Protein AF-A0A965VKG7-F1 (afdb_monomer_lite)

pLDDT: mean 90.04, std 6.79, range [54.53, 97.0]

Radius of gyration: 18.6 Å; chains: 1; bounding box: 42×40×45 Å

Foldseek 3Di:
DCPVVVVVCVVPNFDADPPPRHTDDDDDPVRVVVVVLVVDAFDKDFDKAWDFADVPHAPQNVLVVCVVVVFFWKAKQNRIDGSVVVDHDDPVDGITIIGRPDIDTNHD

Structure (mmCIF, N/CA/C/O backbone):
data_AF-A0A965VKG7-F1
#
_entry.id   AF-A0A965VKG7-F1
#
loop_
_atom_site.group_PDB
_atom_site.id
_atom_site.type_symbol
_atom_site.label_atom_id
_atom_site.label_alt_id
_atom_site.label_comp_id
_atom_site.label_asym_id
_atom_site.label_entity_id
_atom_site.label_seq_id
_atom_site.pdbx_PDB_ins_code
_atom_site.Cartn_x
_atom_site.Cartn_y
_atom_site.Cartn_z
_atom_site.occupancy
_atom_site.B_iso_or_equiv
_atom_site.auth_seq_id
_atom_site.auth_comp_id
_atom_site.auth_asym_id
_atom_site.auth_atom_id
_atom_site.pdbx_PDB_model_num
ATOM 1 N N . MET A 1 1 ? -15.022 12.471 -22.983 1.00 65.75 1 MET A N 1
ATOM 2 C CA . MET A 1 1 ? -15.900 13.608 -22.612 1.00 65.75 1 MET A CA 1
ATOM 3 C C . MET A 1 1 ? -16.126 13.519 -21.097 1.00 65.75 1 MET A C 1
ATOM 5 O O . MET A 1 1 ? -16.248 12.396 -20.639 1.00 65.75 1 MET A O 1
ATOM 9 N N . TYR A 1 2 ? -16.063 14.631 -20.340 1.00 82.12 2 TYR A N 1
ATOM 10 C CA . TYR A 1 2 ? -16.005 14.777 -18.850 1.00 82.12 2 TYR A CA 1
ATOM 11 C C . TYR A 1 2 ? -14.641 14.883 -18.138 1.00 82.12 2 TYR A C 1
ATOM 13 O O . TYR A 1 2 ? -14.615 14.975 -16.910 1.00 82.12 2 TYR A O 1
ATOM 21 N N . ASP A 1 3 ? -13.510 14.973 -18.841 1.00 88.94 3 ASP A N 1
ATOM 22 C CA . ASP A 1 3 ? -12.217 15.055 -18.137 1.00 88.94 3 ASP A CA 1
ATOM 23 C C . ASP A 1 3 ? -12.064 16.364 -17.326 1.00 88.94 3 ASP A C 1
ATOM 25 O O . ASP A 1 3 ? -11.563 16.359 -16.204 1.00 88.94 3 ASP A O 1
ATOM 29 N N . HIS A 1 4 ? -12.632 17.473 -17.817 1.00 92.56 4 HIS A N 1
ATOM 30 C CA . HIS A 1 4 ? -12.677 18.742 -17.079 1.00 92.56 4 HIS A CA 1
ATOM 31 C C . HIS A 1 4 ? -13.539 18.675 -15.811 1.00 92.56 4 HIS A C 1
ATOM 33 O O . HIS A 1 4 ? -13.129 19.170 -14.762 1.00 92.56 4 HIS A O 1
ATOM 39 N N . PHE A 1 5 ? -14.709 18.031 -15.882 1.00 92.88 5 PHE A N 1
ATOM 40 C CA . PHE A 1 5 ? -15.580 17.864 -14.715 1.00 92.88 5 PHE A CA 1
ATOM 41 C C . PHE A 1 5 ? -14.926 16.993 -13.642 1.00 92.88 5 PHE A C 1
ATOM 43 O O . PHE A 1 5 ? -15.036 17.311 -12.461 1.00 92.88 5 PHE A O 1
ATOM 50 N N . ARG A 1 6 ? -14.181 15.951 -14.037 1.00 93.25 6 ARG A N 1
ATOM 51 C CA . ARG A 1 6 ? -13.406 15.122 -13.104 1.00 93.25 6 ARG A CA 1
ATOM 52 C C . ARG A 1 6 ? -12.393 15.955 -12.319 1.00 93.25 6 ARG A C 1
ATOM 54 O O . ARG A 1 6 ? -12.319 15.828 -11.100 1.00 93.25 6 ARG A O 1
ATOM 61 N N . VAL A 1 7 ? -11.640 16.823 -12.999 1.00 93.75 7 VAL A N 1
ATOM 62 C CA . VAL A 1 7 ? -10.656 17.706 -12.348 1.00 93.75 7 VAL A CA 1
ATOM 63 C C . VAL A 1 7 ? -11.338 18.720 -11.426 1.00 93.75 7 VAL A C 1
ATOM 65 O O . VAL A 1 7 ? -10.873 18.926 -10.305 1.00 93.75 7 VAL A O 1
ATOM 68 N N . LEU A 1 8 ? -12.450 19.321 -11.862 1.00 94.50 8 LEU A N 1
ATOM 69 C CA . LEU A 1 8 ? -13.228 20.265 -11.055 1.00 94.50 8 LEU A CA 1
ATOM 70 C C . LEU A 1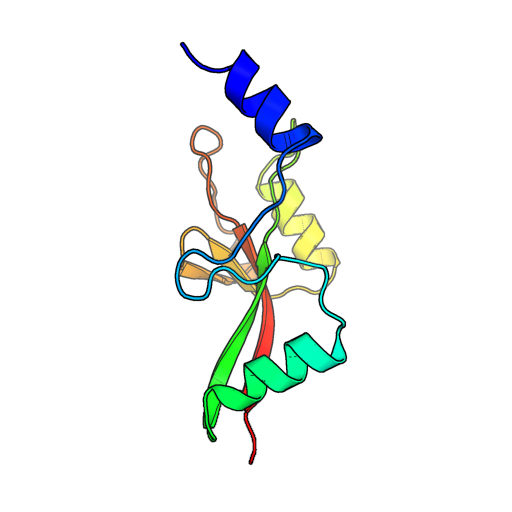 8 ? -13.739 19.609 -9.764 1.00 94.50 8 LEU A C 1
ATOM 72 O O . LEU A 1 8 ? -13.510 20.133 -8.675 1.00 94.50 8 LEU A O 1
ATOM 76 N N . ALA A 1 9 ? -14.378 18.442 -9.881 1.00 92.75 9 ALA A N 1
ATOM 77 C CA . ALA A 1 9 ? -14.924 17.699 -8.750 1.00 92.75 9 ALA A CA 1
ATOM 78 C C . ALA A 1 9 ? -13.827 17.212 -7.792 1.00 92.75 9 ALA A C 1
ATOM 80 O O . ALA A 1 9 ? -14.000 17.307 -6.583 1.00 92.75 9 ALA A O 1
ATOM 81 N N . ALA A 1 10 ? -12.678 16.762 -8.305 1.00 92.12 10 ALA A N 1
ATOM 82 C CA . ALA A 1 10 ? -11.553 16.352 -7.465 1.00 92.12 10 ALA A CA 1
ATOM 83 C C . ALA A 1 10 ? -10.946 17.512 -6.655 1.00 92.12 10 ALA A C 1
ATOM 85 O O . ALA A 1 10 ? -10.415 17.282 -5.573 1.00 92.12 10 ALA A O 1
ATOM 86 N N . ARG A 1 11 ? -10.999 18.750 -7.170 1.00 93.31 11 ARG A N 1
ATOM 87 C CA . ARG A 1 11 ? -10.429 19.924 -6.486 1.00 93.31 11 ARG A CA 1
ATOM 88 C C . ARG A 1 11 ? -11.407 20.654 -5.571 1.00 93.31 11 ARG A C 1
ATOM 90 O O . ARG A 1 11 ? -10.980 21.168 -4.545 1.00 93.31 11 ARG A O 1
ATOM 97 N N . LEU A 1 12 ? -12.677 20.760 -5.961 1.00 94.44 12 LEU A N 1
ATOM 98 C CA . LEU A 1 12 ? -13.677 21.577 -5.257 1.00 94.44 12 LEU A CA 1
ATOM 99 C C . LEU A 1 12 ? -14.800 20.752 -4.617 1.00 94.44 12 LEU A C 1
ATOM 101 O O . LEU A 1 12 ? -15.581 21.284 -3.829 1.00 94.44 12 LEU A O 1
ATOM 105 N N . GLY A 1 13 ? -14.918 19.473 -4.967 1.00 92.62 13 GLY A N 1
ATOM 106 C CA . GLY A 1 13 ? -15.953 18.596 -4.440 1.00 92.62 13 GLY A CA 1
ATOM 107 C C . GLY A 1 13 ? -15.709 18.231 -2.979 1.00 92.62 13 GLY A C 1
ATOM 108 O O . GLY A 1 13 ? -14.577 18.018 -2.548 1.00 92.62 13 GLY A O 1
ATOM 109 N N . ARG A 1 14 ? -16.799 18.113 -2.218 1.00 92.62 14 ARG A N 1
A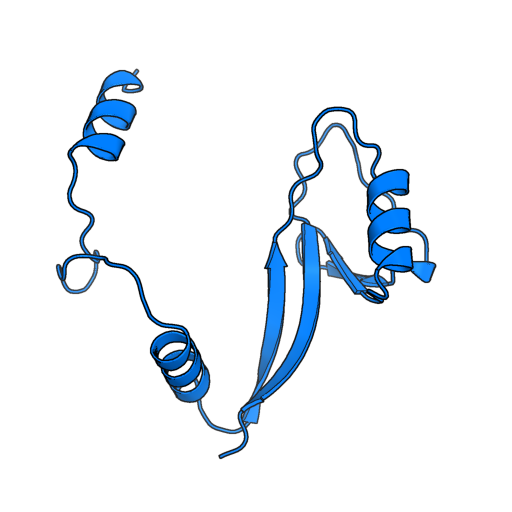TOM 110 C CA . ARG A 1 14 ? -16.792 17.514 -0.880 1.00 92.62 14 ARG A CA 1
ATOM 111 C C . ARG A 1 14 ? -17.283 16.079 -0.986 1.00 92.62 14 ARG A C 1
ATOM 113 O O . ARG A 1 14 ? -18.413 15.841 -1.413 1.00 92.62 14 ARG A O 1
ATOM 120 N N . MET A 1 15 ? -16.431 15.133 -0.610 1.00 93.88 15 MET A N 1
ATOM 121 C CA . MET A 1 15 ? -16.789 13.719 -0.599 1.00 93.88 15 MET A CA 1
ATOM 122 C C . MET A 1 15 ? -17.745 13.422 0.556 1.00 93.88 15 MET A C 1
ATOM 124 O O . MET A 1 15 ? -17.495 13.832 1.686 1.00 93.88 15 MET A O 1
ATOM 128 N N . HIS A 1 16 ? -18.811 12.680 0.268 1.00 94.94 16 HIS A N 1
ATOM 129 C CA . HIS A 1 16 ? -19.761 12.186 1.261 1.00 94.94 16 HIS A CA 1
ATOM 130 C C . HIS A 1 16 ? -19.930 10.676 1.093 1.00 94.94 16 HIS A C 1
ATOM 132 O O . HIS A 1 16 ? -19.774 10.151 -0.012 1.00 94.94 16 HIS A O 1
ATOM 138 N N . CYS A 1 17 ? -20.227 9.981 2.188 1.00 94.31 17 CYS A N 1
ATOM 139 C CA . CYS A 1 17 ? -20.553 8.560 2.165 1.00 94.31 17 CYS A CA 1
ATOM 140 C C . CYS A 1 17 ? -21.869 8.328 1.395 1.00 94.31 17 CYS A C 1
ATOM 142 O O . CYS A 1 17 ? -22.845 9.022 1.687 1.00 94.31 17 CYS A O 1
ATOM 144 N N . PRO A 1 18 ? -21.935 7.369 0.454 1.00 95.62 18 PRO A N 1
ATOM 145 C CA . PRO A 1 18 ? -23.161 7.098 -0.298 1.00 95.62 18 PRO A CA 1
ATOM 146 C C . PRO A 1 18 ? -24.295 6.542 0.576 1.00 95.62 18 PRO A C 1
ATOM 148 O O . PRO A 1 18 ? -25.457 6.790 0.272 1.00 95.62 18 PRO A O 1
ATOM 151 N N . ASP A 1 19 ? -23.969 5.846 1.668 1.00 95.75 19 ASP A N 1
ATOM 152 C CA . ASP A 1 19 ? -24.968 5.179 2.510 1.00 95.75 19 ASP A CA 1
ATOM 153 C C . ASP A 1 19 ? -25.547 6.107 3.586 1.00 95.75 19 ASP A C 1
ATOM 155 O O . ASP A 1 19 ? -26.738 6.061 3.879 1.00 95.75 19 ASP A O 1
ATOM 159 N N . CYS A 1 20 ? -24.713 6.970 4.179 1.00 95.19 20 CYS A N 1
ATOM 160 C CA . CYS A 1 20 ? -25.109 7.808 5.319 1.00 95.19 20 CYS A CA 1
ATOM 161 C C . CYS A 1 20 ? -24.983 9.319 5.087 1.00 95.19 20 CYS A C 1
ATOM 163 O O . CYS A 1 20 ? -25.320 10.098 5.972 1.00 95.19 20 CYS A O 1
ATOM 165 N N . SER A 1 21 ? -24.513 9.761 3.916 1.00 93.81 21 SER A N 1
ATOM 166 C CA . SER A 1 21 ? -24.333 11.181 3.561 1.00 93.81 21 SER A CA 1
ATOM 167 C C . SER A 1 21 ? -23.396 11.985 4.477 1.00 93.81 21 SER A C 1
ATOM 169 O O . SER A 1 21 ? -23.331 13.207 4.367 1.00 93.81 21 SER A O 1
ATOM 171 N N . THR A 1 22 ? -22.622 11.333 5.348 1.00 93.69 22 THR A N 1
ATOM 172 C CA . THR A 1 22 ? -21.627 11.999 6.204 1.00 93.69 22 THR A CA 1
ATOM 173 C C . THR A 1 22 ? -20.391 12.414 5.391 1.00 93.69 22 THR A C 1
ATOM 175 O O . THR A 1 22 ? -19.938 11.626 4.551 1.00 93.69 22 THR A O 1
ATOM 178 N N . PRO A 1 23 ? -19.807 13.610 5.6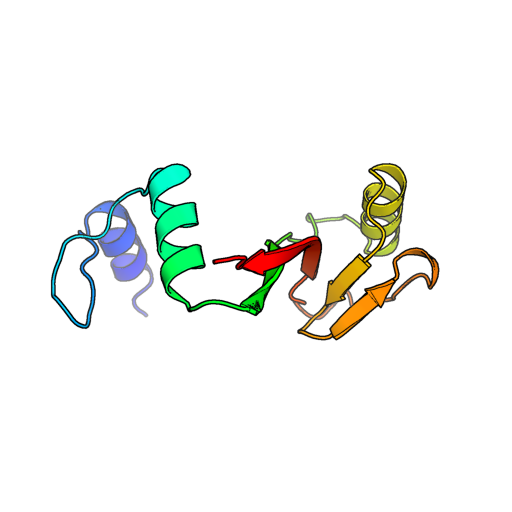22 1.00 93.88 23 PRO A N 1
ATOM 179 C CA . PRO A 1 23 ? -18.564 14.026 4.973 1.00 93.88 23 PRO A CA 1
ATOM 180 C C . PRO A 1 23 ? -17.406 13.055 5.241 1.00 93.88 23 PRO A C 1
ATOM 182 O O . PRO A 1 23 ? -17.161 12.668 6.384 1.00 93.88 23 PRO A O 1
ATOM 185 N N . VAL A 1 24 ? -16.672 12.681 4.191 1.00 92.94 24 VAL A N 1
ATOM 186 C CA . VAL A 1 24 ? -15.481 11.826 4.303 1.00 92.94 24 VAL A CA 1
ATOM 187 C C . VAL A 1 24 ? -14.283 12.676 4.716 1.00 92.94 24 VAL A C 1
ATOM 189 O O . VAL A 1 24 ? -14.043 13.743 4.151 1.00 92.94 24 VAL A O 1
ATOM 192 N N . GLY A 1 25 ? -13.510 12.179 5.679 1.00 90.38 25 GLY A N 1
ATOM 193 C CA . GLY A 1 25 ? -12.309 12.832 6.187 1.00 90.38 25 GLY A CA 1
ATOM 194 C C . GLY A 1 25 ? -11.179 11.847 6.471 1.00 90.38 25 GLY A C 1
ATOM 195 O O . GLY A 1 25 ? -11.282 10.646 6.213 1.00 90.38 25 GLY A O 1
ATOM 196 N N . THR A 1 26 ? -10.085 12.380 7.004 1.00 91.12 26 THR A N 1
ATOM 197 C CA . THR A 1 26 ? -8.938 11.601 7.476 1.00 91.12 26 THR A CA 1
ATOM 198 C C . THR A 1 26 ? -9.282 10.855 8.758 1.00 91.12 26 THR A C 1
ATOM 200 O O . THR A 1 26 ? -9.965 11.404 9.621 1.00 91.12 26 THR A O 1
ATOM 203 N N . GLN A 1 27 ? -8.763 9.640 8.900 1.00 90.12 27 GLN A N 1
ATOM 204 C CA . GLN A 1 27 ? -8.884 8.834 10.113 1.00 90.12 27 GLN A CA 1
ATOM 205 C C . GLN A 1 27 ? -7.523 8.739 10.801 1.00 90.12 27 GLN A C 1
ATOM 207 O O . GLN A 1 27 ? -6.491 8.713 10.123 1.00 90.12 27 GLN A O 1
ATOM 212 N N . SER A 1 28 ? -7.516 8.705 12.133 1.00 95.25 28 SER A N 1
ATOM 213 C CA . SER A 1 28 ? -6.299 8.415 12.892 1.00 95.25 28 SER A CA 1
ATOM 214 C C . SER A 1 28 ? -5.928 6.932 12.787 1.00 95.25 28 SER A C 1
ATOM 216 O O . SER A 1 28 ? -6.719 6.089 12.347 1.00 95.25 28 SER A O 1
ATOM 218 N N . ILE A 1 29 ? -4.703 6.610 13.206 1.00 92.88 29 ILE A N 1
ATOM 219 C CA . ILE A 1 29 ? -4.239 5.223 13.300 1.00 92.88 29 ILE A CA 1
ATOM 220 C C . ILE A 1 29 ? -5.150 4.450 14.261 1.00 92.88 29 ILE A C 1
ATOM 222 O O . ILE A 1 29 ? -5.678 3.411 13.877 1.00 92.88 29 ILE A O 1
ATOM 226 N N . ASP A 1 30 ? -5.423 5.010 15.442 1.00 92.69 30 ASP A N 1
ATOM 227 C CA . ASP A 1 30 ? -6.264 4.376 16.464 1.00 92.69 30 ASP A CA 1
ATOM 228 C C . ASP A 1 30 ? -7.685 4.097 15.957 1.00 92.69 30 ASP A C 1
ATOM 230 O O . ASP A 1 30 ? -8.175 2.983 16.100 1.00 92.69 30 ASP A O 1
ATOM 234 N N . GLN A 1 31 ? -8.309 5.054 15.257 1.00 92.19 31 GLN A N 1
ATOM 235 C CA . GLN A 1 31 ? -9.638 4.865 14.653 1.00 92.19 31 GLN A CA 1
ATOM 236 C C . GLN A 1 31 ? -9.651 3.744 13.607 1.00 92.19 31 GLN A C 1
ATOM 238 O O . GLN A 1 31 ? -10.644 3.033 13.454 1.00 92.19 31 GLN A O 1
ATOM 243 N N . THR A 1 32 ? -8.555 3.590 12.861 1.00 90.31 32 THR A N 1
ATOM 244 C CA . THR A 1 32 ? -8.430 2.516 11.870 1.00 90.31 32 THR A CA 1
ATOM 245 C C . THR A 1 32 ? -8.295 1.162 12.562 1.00 90.31 32 THR A C 1
ATOM 247 O O . THR A 1 32 ? -8.930 0.202 12.137 1.00 90.31 32 THR A O 1
ATOM 250 N N . VAL A 1 33 ? -7.500 1.086 13.635 1.00 88.75 33 VAL A N 1
ATOM 251 C CA . VAL A 1 33 ? -7.329 -0.136 14.435 1.00 88.75 33 VAL A CA 1
ATOM 252 C C . VAL A 1 33 ? -8.645 -0.543 15.094 1.00 88.75 33 VAL A C 1
ATOM 254 O O . VAL A 1 33 ? -9.037 -1.700 14.978 1.00 88.75 33 VAL A O 1
ATOM 257 N N . GLU A 1 34 ? -9.364 0.398 15.704 1.00 88.06 34 GLU A N 1
ATOM 258 C CA . GLU A 1 34 ? -10.666 0.153 16.335 1.00 88.06 34 GLU A CA 1
ATOM 259 C C . GLU A 1 34 ? -11.668 -0.453 15.340 1.00 88.06 34 GLU A C 1
ATOM 261 O O . GLU A 1 34 ? -12.223 -1.521 15.589 1.00 88.06 34 GLU A O 1
ATOM 266 N N . ARG A 1 35 ? -11.786 0.125 14.136 1.00 86.38 35 ARG A N 1
ATOM 267 C CA . ARG A 1 35 ? -12.630 -0.429 13.059 1.00 86.38 35 ARG A CA 1
ATOM 268 C C . ARG A 1 35 ? -12.220 -1.826 12.596 1.00 86.38 35 ARG A C 1
ATOM 270 O O . ARG A 1 35 ? -13.066 -2.607 12.160 1.00 86.38 35 ARG A O 1
ATOM 277 N N . LEU A 1 36 ? -10.928 -2.152 12.623 1.00 85.25 36 LEU A N 1
ATOM 278 C CA . LEU A 1 36 ? -10.474 -3.503 12.279 1.00 85.25 36 LEU A CA 1
ATOM 279 C C . LEU A 1 36 ? -10.925 -4.517 13.337 1.00 85.25 36 LEU A C 1
ATOM 281 O O . LEU A 1 36 ? -11.319 -5.623 12.972 1.00 85.25 36 LEU A O 1
ATOM 285 N N . LEU A 1 37 ? -10.926 -4.134 14.616 1.00 82.81 37 LEU A N 1
ATOM 286 C CA . LEU A 1 37 ? -11.381 -4.981 15.723 1.00 82.81 37 LEU A CA 1
ATOM 287 C C . LEU A 1 37 ? -12.907 -5.188 15.723 1.00 82.81 37 LEU A C 1
ATOM 289 O O . LEU A 1 37 ? -13.381 -6.243 16.139 1.00 82.81 37 LEU A O 1
ATOM 293 N N . GLU A 1 38 ? -13.684 -4.254 15.165 1.00 85.81 38 GLU A N 1
ATOM 294 C CA . GLU A 1 38 ? -15.144 -4.394 14.994 1.00 85.81 38 GLU A CA 1
ATOM 295 C C . GLU A 1 38 ? -15.563 -5.557 14.071 1.00 85.81 38 GLU A C 1
ATOM 297 O O . GLU A 1 38 ? -16.725 -5.961 14.080 1.00 85.81 38 GLU A O 1
ATOM 302 N N . HIS A 1 39 ? -14.643 -6.136 13.287 1.00 80.00 39 HIS A N 1
ATOM 303 C CA . HIS A 1 39 ? -14.945 -7.265 12.393 1.00 80.00 39 HIS A CA 1
ATOM 304 C C . HIS A 1 39 ? -15.221 -8.588 13.135 1.00 80.00 39 HIS A C 1
ATOM 306 O O . HIS A 1 39 ? -15.593 -9.579 12.502 1.00 80.00 39 HIS A O 1
ATOM 312 N N . GLY A 1 40 ? -15.086 -8.593 14.463 1.00 75.12 40 GLY A N 1
ATOM 313 C CA . GLY A 1 40 ? -15.442 -9.698 15.343 1.00 75.12 40 GLY A CA 1
ATOM 314 C C . GLY A 1 40 ? -14.231 -10.492 15.844 1.00 75.12 40 GLY A C 1
ATOM 315 O O . GLY A 1 40 ? -13.163 -10.475 15.223 1.00 75.12 40 GLY A O 1
ATOM 316 N N . PRO A 1 41 ? -14.393 -11.202 16.975 1.00 75.88 41 PRO A N 1
ATOM 317 C CA . PRO A 1 41 ? -13.331 -12.023 17.541 1.00 75.88 41 PRO A CA 1
ATOM 318 C C . PRO A 1 41 ? -12.940 -13.150 16.575 1.00 75.88 41 PRO A C 1
ATOM 320 O O . PRO A 1 41 ? -13.774 -13.686 15.846 1.00 75.88 41 PRO A O 1
ATOM 323 N N . GLU A 1 42 ? -11.654 -13.496 16.563 1.00 81.88 42 GLU A N 1
ATOM 324 C CA . GLU A 1 42 ? -11.023 -14.506 15.698 1.00 81.88 42 GLU A CA 1
ATOM 325 C C . GLU A 1 42 ? -10.975 -14.189 14.192 1.00 81.88 42 GLU A C 1
ATOM 327 O O . GLU A 1 42 ? -10.569 -15.035 13.383 1.00 81.88 42 GLU A O 1
ATOM 332 N N . ALA A 1 43 ? -11.314 -12.963 13.782 1.00 84.69 43 ALA A N 1
ATOM 333 C CA . ALA A 1 43 ? -11.132 -12.540 12.400 1.00 84.69 43 ALA A CA 1
ATOM 334 C C . ALA A 1 43 ? -9.646 -12.629 12.001 1.00 84.69 43 ALA A C 1
ATOM 336 O O . ALA A 1 43 ? -8.777 -11.973 12.580 1.00 84.69 43 ALA A O 1
ATOM 337 N N . ARG A 1 44 ? -9.346 -13.447 10.985 1.00 87.56 44 ARG A N 1
ATOM 338 C CA . ARG A 1 44 ? -7.999 -13.574 10.408 1.00 87.56 44 ARG A CA 1
ATOM 339 C C . ARG A 1 44 ? -7.814 -12.528 9.322 1.00 87.56 44 ARG A C 1
ATOM 341 O O . ARG A 1 44 ? -8.394 -12.641 8.242 1.00 87.56 44 ARG A O 1
ATOM 348 N N . LEU A 1 45 ? -6.973 -11.541 9.590 1.00 88.81 45 LEU A N 1
ATOM 349 C CA . LEU A 1 45 ? -6.736 -10.413 8.701 1.00 88.81 45 LEU A CA 1
ATOM 350 C C . LEU A 1 45 ? -5.320 -10.475 8.118 1.00 88.81 45 LEU A C 1
ATOM 352 O O . LEU A 1 45 ? -4.350 -10.859 8.774 1.00 88.81 45 LEU A O 1
ATOM 356 N N . LEU A 1 46 ? -5.202 -10.073 6.855 1.00 91.00 46 LEU A N 1
ATOM 357 C CA . LEU A 1 46 ? -3.917 -9.850 6.199 1.00 91.00 46 LEU A CA 1
ATOM 358 C C . LEU A 1 46 ? -3.669 -8.346 6.131 1.00 91.00 46 LEU A C 1
ATOM 360 O O . LEU A 1 46 ? -4.428 -7.635 5.471 1.00 91.00 46 LEU A O 1
ATOM 364 N N . LEU A 1 47 ? -2.592 -7.876 6.760 1.00 92.12 47 LEU A N 1
ATOM 365 C CA . LEU A 1 47 ? -2.135 -6.502 6.594 1.00 92.12 47 LEU A CA 1
ATOM 366 C C . LEU A 1 47 ? -1.309 -6.410 5.314 1.00 92.12 47 LEU A C 1
ATOM 368 O O . LEU A 1 47 ? -0.258 -7.044 5.172 1.00 92.12 47 LEU A O 1
ATOM 372 N N . LEU A 1 48 ? -1.827 -5.642 4.360 1.00 95.75 48 LEU A N 1
ATOM 373 C CA . LEU A 1 48 ? -1.309 -5.553 3.003 1.00 95.75 48 LEU A CA 1
ATOM 374 C C . LEU A 1 48 ? -0.902 -4.120 2.681 1.00 95.75 48 LEU A C 1
ATOM 376 O O . LEU A 1 48 ? -1.681 -3.194 2.890 1.00 95.75 48 LEU A O 1
ATOM 380 N N . ALA A 1 49 ? 0.286 -3.950 2.108 1.00 95.81 49 ALA A N 1
ATOM 381 C CA . ALA A 1 49 ? 0.744 -2.665 1.592 1.00 95.81 49 ALA A CA 1
ATOM 382 C C . ALA A 1 49 ? 0.722 -2.689 0.053 1.00 95.81 49 ALA A C 1
ATOM 384 O O . ALA A 1 49 ? 1.586 -3.340 -0.547 1.00 95.81 49 ALA A O 1
ATOM 385 N N . PRO A 1 50 ? -0.256 -2.040 -0.613 1.00 95.81 50 PRO A N 1
ATOM 386 C CA . PRO A 1 50 ? -0.280 -1.958 -2.067 1.00 95.81 50 PRO A CA 1
ATOM 387 C C . PRO A 1 50 ? 0.893 -1.110 -2.564 1.00 95.81 50 PRO A C 1
ATOM 389 O O . PRO A 1 50 ? 1.148 -0.018 -2.058 1.00 95.81 50 PRO A O 1
ATOM 392 N N . ILE A 1 51 ? 1.594 -1.611 -3.575 1.00 94.06 51 ILE A N 1
ATOM 393 C CA . ILE A 1 51 ? 2.713 -0.928 -4.218 1.00 94.06 51 ILE A CA 1
ATOM 394 C C . ILE A 1 51 ? 2.533 -0.940 -5.734 1.00 94.06 51 ILE A C 1
ATOM 396 O O . ILE A 1 51 ? 1.924 -1.845 -6.307 1.00 94.06 51 ILE A O 1
ATOM 400 N N . GLU A 1 52 ? 3.095 0.064 -6.398 1.00 90.56 52 GLU A N 1
ATOM 401 C CA . GLU A 1 52 ? 3.135 0.128 -7.856 1.00 90.56 52 GLU A CA 1
ATOM 402 C C . GLU A 1 52 ? 4.567 -0.048 -8.358 1.00 90.56 52 GLU A C 1
ATOM 404 O O . GLU A 1 52 ? 5.535 0.401 -7.737 1.00 90.56 52 GLU A O 1
ATOM 409 N N . LEU A 1 53 ? 4.699 -0.698 -9.514 1.00 89.69 53 LEU A N 1
ATOM 410 C CA . LEU A 1 53 ? 5.971 -0.774 -10.215 1.00 89.69 53 LEU A CA 1
ATOM 411 C C . LEU A 1 53 ? 6.326 0.620 -10.742 1.00 89.69 53 LEU A C 1
ATOM 413 O O . LEU A 1 53 ? 5.548 1.227 -11.482 1.00 89.69 53 LEU A O 1
ATOM 417 N N . ARG A 1 54 ? 7.507 1.129 -10.379 1.00 88.38 54 ARG A N 1
ATOM 418 C CA . ARG A 1 54 ? 7.965 2.433 -10.869 1.00 88.38 54 ARG A CA 1
ATOM 419 C C . ARG A 1 54 ? 8.249 2.367 -12.369 1.00 88.38 54 ARG A C 1
ATOM 421 O O . ARG A 1 54 ? 8.685 1.340 -12.890 1.00 88.38 54 ARG A O 1
ATOM 428 N N . VAL A 1 55 ? 8.056 3.485 -13.067 1.00 86.19 55 VAL A N 1
ATOM 429 C CA . VAL A 1 55 ? 8.385 3.591 -14.497 1.00 86.19 55 VAL A CA 1
ATOM 430 C C . VAL A 1 55 ? 9.864 3.250 -14.707 1.00 86.19 55 VAL A C 1
ATOM 432 O O . VAL A 1 55 ? 10.733 3.795 -14.033 1.00 86.19 55 VAL A O 1
ATOM 435 N N . GLY A 1 56 ? 10.146 2.315 -15.618 1.00 85.56 56 GLY A N 1
ATOM 436 C CA . GLY A 1 56 ? 11.506 1.847 -15.914 1.00 85.56 56 GLY A CA 1
ATOM 437 C C . GLY A 1 56 ? 12.058 0.779 -14.959 1.00 85.56 56 GLY A C 1
ATOM 438 O O . GLY A 1 56 ? 13.049 0.137 -15.298 1.00 85.56 56 GLY A O 1
ATOM 439 N N . GLN A 1 57 ? 11.411 0.518 -13.820 1.00 89.50 57 GLN A N 1
ATOM 440 C CA . GLN A 1 57 ? 11.801 -0.562 -12.913 1.00 89.50 57 GLN A CA 1
ATOM 441 C C . GLN A 1 57 ? 11.395 -1.919 -13.501 1.00 89.50 57 GLN A C 1
ATOM 443 O O . GLN A 1 57 ? 10.289 -2.076 -14.025 1.00 89.50 57 GLN A O 1
ATOM 448 N N . THR A 1 58 ? 12.280 -2.915 -13.424 1.00 91.44 58 THR A N 1
ATOM 449 C CA . THR A 1 58 ? 11.922 -4.289 -13.796 1.00 91.44 58 THR A CA 1
ATOM 450 C C . THR A 1 58 ? 11.292 -5.019 -12.603 1.00 91.44 58 THR A C 1
ATOM 452 O O . THR A 1 58 ? 11.632 -4.709 -11.455 1.00 91.44 58 THR A O 1
ATOM 455 N N . PRO A 1 59 ? 10.378 -5.980 -12.829 1.00 91.69 59 PRO A N 1
ATOM 456 C CA . PRO A 1 59 ? 9.805 -6.783 -11.748 1.00 91.69 59 PRO A CA 1
ATOM 457 C C . PRO A 1 59 ? 10.872 -7.477 -10.895 1.00 91.69 59 PRO A C 1
ATOM 459 O O . PRO A 1 59 ? 10.761 -7.512 -9.675 1.00 91.69 59 PRO A O 1
ATOM 462 N N . GLU A 1 60 ? 11.952 -7.949 -11.515 1.00 92.25 60 GLU A N 1
ATOM 463 C CA . GLU A 1 60 ? 13.055 -8.627 -10.831 1.00 92.25 60 GLU A CA 1
ATOM 464 C C . GLU A 1 60 ? 13.780 -7.674 -9.878 1.00 92.25 60 GLU A C 1
ATOM 466 O O . GLU A 1 60 ? 14.061 -8.037 -8.738 1.00 92.25 60 GLU A O 1
ATOM 471 N N . ALA A 1 61 ? 14.030 -6.433 -10.312 1.00 92.75 61 ALA A N 1
ATOM 472 C CA . ALA A 1 61 ? 14.631 -5.407 -9.466 1.00 92.75 61 ALA A CA 1
ATOM 473 C C . ALA A 1 61 ? 13.713 -5.026 -8.294 1.00 92.75 61 ALA A C 1
ATOM 475 O O . ALA A 1 61 ? 14.195 -4.781 -7.189 1.00 92.75 61 ALA A O 1
ATOM 476 N N . LEU A 1 62 ? 12.392 -4.993 -8.511 1.00 93.31 62 LEU A N 1
A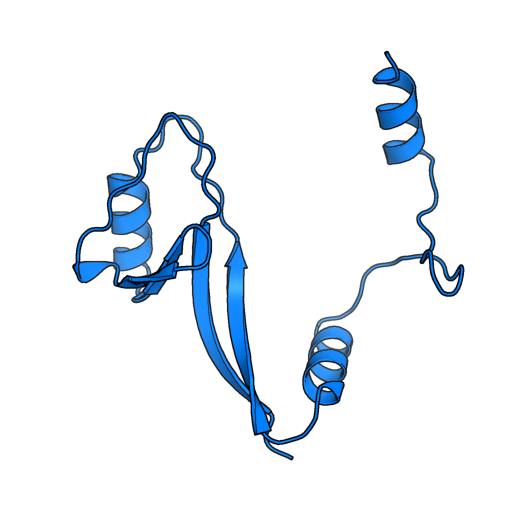TOM 477 C CA . LEU A 1 62 ? 11.418 -4.788 -7.438 1.00 93.31 62 LEU A CA 1
ATOM 478 C C . LEU A 1 62 ? 11.466 -5.932 -6.420 1.00 93.31 62 LEU A C 1
ATOM 480 O O . LEU A 1 62 ? 11.616 -5.674 -5.229 1.00 93.31 62 LEU A O 1
ATOM 484 N N . PHE A 1 63 ? 11.366 -7.183 -6.867 1.00 94.12 63 PHE A N 1
ATOM 485 C CA . PHE A 1 63 ? 11.352 -8.337 -5.968 1.00 94.12 63 PHE A CA 1
ATOM 486 C C . PHE A 1 63 ? 12.674 -8.507 -5.215 1.00 94.12 63 PHE A C 1
ATOM 488 O O . PHE A 1 63 ? 12.646 -8.793 -4.020 1.00 94.12 63 PHE A O 1
ATOM 495 N N . ALA A 1 64 ? 13.812 -8.239 -5.861 1.00 93.38 64 ALA A N 1
ATOM 496 C CA . ALA A 1 64 ? 15.115 -8.211 -5.200 1.00 93.38 64 ALA A CA 1
ATOM 497 C C . ALA A 1 64 ? 15.179 -7.138 -4.101 1.00 93.38 64 ALA A C 1
ATOM 499 O O . ALA A 1 64 ? 15.650 -7.417 -3.001 1.00 93.38 64 ALA A O 1
ATOM 500 N N . ALA A 1 65 ? 14.658 -5.933 -4.359 1.00 93.88 65 ALA A N 1
ATOM 501 C CA . ALA A 1 65 ? 14.604 -4.873 -3.353 1.00 93.88 65 ALA A CA 1
ATOM 502 C C . ALA A 1 65 ? 13.691 -5.241 -2.170 1.00 93.88 65 ALA A C 1
ATOM 504 O O . ALA A 1 65 ? 14.056 -5.007 -1.020 1.00 93.88 65 ALA A O 1
ATOM 505 N N . LEU A 1 66 ? 12.533 -5.857 -2.434 1.00 94.69 66 LEU A N 1
ATOM 506 C CA . LEU A 1 66 ? 11.623 -6.323 -1.381 1.00 94.69 66 LEU A CA 1
ATOM 507 C C . LEU A 1 66 ? 12.246 -7.435 -0.532 1.00 94.69 66 LEU A C 1
ATOM 509 O O . LEU A 1 66 ? 12.107 -7.423 0.689 1.00 94.69 66 LEU A O 1
ATOM 513 N N . GLN A 1 67 ? 12.956 -8.368 -1.165 1.00 94.75 67 GLN A N 1
ATOM 514 C CA . GLN A 1 67 ? 13.670 -9.433 -0.468 1.00 94.75 67 GLN A CA 1
ATOM 515 C C . GLN A 1 67 ? 14.822 -8.873 0.379 1.00 94.75 67 GLN A C 1
ATOM 517 O O . GLN A 1 67 ? 14.981 -9.276 1.528 1.00 94.75 67 GLN A O 1
ATOM 522 N N . ALA A 1 68 ? 15.578 -7.900 -0.143 1.00 95.06 68 ALA A N 1
ATOM 523 C CA . ALA A 1 68 ? 16.630 -7.206 0.601 1.00 95.06 68 ALA A CA 1
ATOM 524 C C . ALA A 1 68 ? 16.083 -6.408 1.799 1.00 95.06 68 ALA A C 1
ATOM 526 O O . ALA A 1 68 ? 16.748 -6.311 2.825 1.00 95.06 68 ALA A O 1
ATOM 527 N N . ALA A 1 69 ? 14.857 -5.888 1.695 1.00 94.81 69 ALA A N 1
ATOM 528 C CA . ALA A 1 69 ? 14.139 -5.254 2.801 1.00 94.81 69 ALA A CA 1
ATOM 529 C C . ALA A 1 69 ? 13.570 -6.259 3.828 1.00 94.81 69 ALA A C 1
ATOM 531 O O . ALA A 1 69 ? 12.966 -5.847 4.815 1.00 94.81 69 ALA A O 1
ATOM 532 N N . GLY A 1 70 ? 13.752 -7.569 3.617 1.00 94.50 70 GLY A N 1
ATOM 533 C CA . GLY A 1 70 ? 13.324 -8.620 4.544 1.00 94.50 70 GLY A CA 1
ATOM 534 C C . GLY A 1 70 ? 11.886 -9.103 4.348 1.00 94.50 70 GLY A C 1
ATOM 535 O O . GLY A 1 70 ? 11.387 -9.889 5.154 1.00 94.50 70 GLY A O 1
ATOM 536 N N . HIS A 1 71 ? 11.203 -8.683 3.281 1.00 94.88 71 HIS A N 1
ATOM 537 C CA . HIS A 1 71 ? 9.876 -9.207 2.977 1.00 94.88 71 HIS A CA 1
ATOM 538 C C . HIS A 1 71 ? 9.968 -10.630 2.419 1.00 94.88 71 HIS A C 1
ATOM 540 O O . HIS A 1 71 ? 10.842 -10.958 1.617 1.00 94.88 71 HIS A O 1
ATOM 546 N N . VAL A 1 72 ? 9.021 -11.480 2.821 1.00 94.56 72 VAL A N 1
ATOM 547 C CA . VAL A 1 72 ? 8.997 -12.901 2.427 1.00 94.56 72 VAL A CA 1
ATOM 548 C C . VAL A 1 72 ? 7.921 -13.185 1.384 1.00 94.56 72 VAL A C 1
ATOM 550 O O . VAL A 1 72 ? 8.105 -14.029 0.507 1.00 94.56 72 VAL A O 1
ATOM 553 N N . ARG A 1 73 ? 6.773 -12.507 1.483 1.00 95.00 73 ARG A N 1
ATOM 554 C CA . ARG A 1 73 ? 5.583 -12.791 0.678 1.00 95.00 73 ARG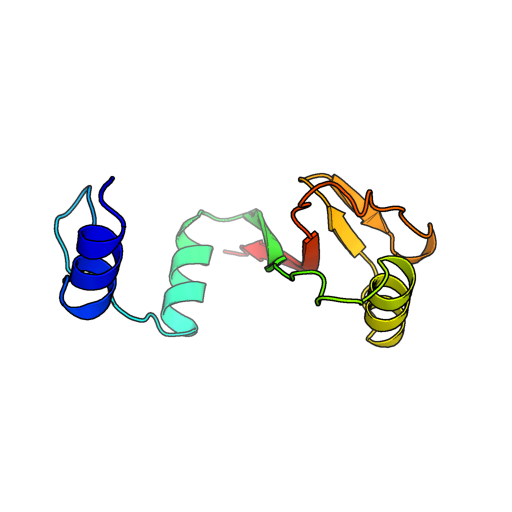 A CA 1
ATOM 555 C C . ARG A 1 73 ? 5.045 -11.532 0.021 1.00 95.00 73 ARG A C 1
ATOM 557 O O . ARG A 1 73 ? 5.018 -10.457 0.616 1.00 95.00 73 ARG A O 1
ATOM 564 N N . VAL A 1 74 ? 4.542 -11.714 -1.187 1.00 95.56 74 VAL A N 1
ATOM 565 C CA . VAL A 1 74 ? 3.836 -10.701 -1.964 1.00 95.56 74 VAL A CA 1
ATOM 566 C C . VAL A 1 74 ? 2.551 -11.318 -2.497 1.00 95.56 74 VAL A C 1
ATOM 568 O O . VAL A 1 74 ? 2.509 -12.499 -2.836 1.00 95.56 74 VAL A O 1
ATOM 571 N N . ARG A 1 75 ? 1.477 -10.538 -2.546 1.00 95.38 75 ARG A N 1
ATOM 572 C CA . ARG A 1 75 ? 0.220 -10.911 -3.180 1.00 95.38 75 ARG A CA 1
ATOM 573 C C . ARG A 1 75 ? 0.127 -10.203 -4.526 1.00 95.38 75 ARG A C 1
ATOM 575 O O . ARG A 1 75 ? 0.180 -8.979 -4.589 1.00 95.38 75 ARG A O 1
ATOM 582 N N . ILE A 1 76 ? 0.031 -10.983 -5.597 1.00 94.31 76 ILE A N 1
ATOM 583 C CA . ILE A 1 76 ? -0.060 -10.497 -6.975 1.00 94.31 76 ILE A CA 1
ATOM 584 C C . ILE A 1 76 ? -1.420 -10.916 -7.518 1.00 94.31 76 ILE A C 1
ATOM 586 O O . ILE A 1 76 ? -1.739 -12.104 -7.535 1.00 94.31 76 ILE A O 1
ATOM 590 N N . ASP A 1 77 ? -2.243 -9.944 -7.911 1.00 93.31 77 ASP A N 1
ATOM 591 C CA . ASP A 1 77 ? -3.600 -10.169 -8.430 1.00 93.31 77 ASP A CA 1
ATOM 592 C C . ASP A 1 77 ? -4.441 -11.109 -7.534 1.00 93.31 77 ASP A C 1
ATOM 594 O O . ASP A 1 77 ? -5.200 -11.956 -8.002 1.00 93.31 77 ASP A O 1
ATOM 598 N N . GLY A 1 78 ? -4.282 -10.976 -6.212 1.00 93.06 78 GLY A N 1
ATOM 599 C CA . GLY A 1 78 ? -4.990 -11.780 -5.211 1.00 93.06 78 GLY A CA 1
ATOM 600 C C . GLY A 1 78 ? -4.334 -13.116 -4.842 1.00 93.06 78 GLY A C 1
ATOM 601 O O . GLY A 1 78 ? -4.777 -13.741 -3.881 1.00 93.06 78 GLY A O 1
ATOM 602 N N . LYS A 1 79 ? -3.259 -13.539 -5.519 1.00 93.81 79 LYS A N 1
ATOM 603 C CA . LYS A 1 79 ? -2.517 -14.769 -5.193 1.00 93.81 79 LYS A CA 1
ATOM 604 C C . LYS A 1 79 ? -1.263 -14.463 -4.387 1.00 93.81 79 LYS A C 1
ATOM 606 O O . LYS A 1 79 ? -0.412 -13.698 -4.832 1.00 93.81 79 LYS A O 1
ATOM 611 N N . THR A 1 80 ? -1.141 -15.065 -3.207 1.00 94.75 80 THR A N 1
ATOM 612 C CA . THR A 1 80 ? 0.048 -14.924 -2.358 1.00 94.75 80 THR A CA 1
ATOM 613 C C . THR A 1 80 ? 1.144 -15.863 -2.841 1.00 94.75 80 THR A C 1
ATOM 615 O O . THR A 1 80 ? 0.942 -17.073 -2.889 1.00 94.75 80 THR A O 1
ATOM 618 N N . VAL A 1 81 ? 2.304 -15.302 -3.160 1.00 94.81 81 VAL A N 1
ATOM 619 C CA . VAL A 1 81 ? 3.505 -16.016 -3.604 1.00 94.81 81 VAL A CA 1
ATOM 620 C C . VAL A 1 81 ? 4.688 -15.625 -2.725 1.00 94.81 81 VAL A C 1
ATOM 622 O O . VAL A 1 81 ? 4.688 -14.564 -2.086 1.00 94.81 81 VAL A O 1
ATOM 625 N N . ARG A 1 82 ? 5.694 -16.493 -2.650 1.00 94.88 82 ARG A N 1
ATOM 626 C CA . ARG A 1 82 ? 6.923 -16.185 -1.923 1.00 94.88 82 ARG A CA 1
ATOM 627 C C . ARG A 1 82 ? 7.930 -15.498 -2.842 1.00 94.88 82 ARG A C 1
ATOM 629 O O . ARG A 1 82 ? 7.972 -15.758 -4.039 1.00 94.88 82 ARG A O 1
ATOM 636 N N . LEU A 1 83 ? 8.739 -14.604 -2.280 1.00 93.69 83 LEU A N 1
ATOM 637 C CA . LEU A 1 83 ? 9.754 -13.863 -3.037 1.00 93.69 83 LEU A CA 1
ATOM 638 C C . LEU A 1 83 ? 10.984 -14.723 -3.387 1.00 93.69 83 LEU A C 1
ATOM 640 O O . LEU A 1 83 ? 11.658 -14.444 -4.375 1.00 93.69 83 LEU A O 1
ATOM 644 N N . ASP A 1 84 ? 11.259 -15.784 -2.621 1.00 91.38 84 ASP A N 1
ATOM 645 C CA . ASP A 1 84 ? 12.346 -16.746 -2.875 1.00 91.38 84 ASP A CA 1
ATOM 646 C C . ASP A 1 84 ? 12.106 -17.622 -4.116 1.00 91.38 84 ASP A C 1
ATOM 648 O O . ASP A 1 84 ? 13.060 -17.994 -4.796 1.00 91.38 84 ASP A O 1
ATOM 652 N N . GLU A 1 85 ? 10.845 -17.864 -4.476 1.00 90.06 85 GLU A N 1
ATOM 653 C CA . GLU A 1 85 ? 10.434 -18.574 -5.697 1.00 90.06 85 GLU A CA 1
ATOM 654 C C . GLU A 1 85 ? 10.616 -17.744 -6.983 1.00 90.06 85 GLU A C 1
ATOM 656 O O . GLU A 1 85 ? 10.333 -18.234 -8.075 1.00 90.06 85 GLU A O 1
ATOM 661 N N . LYS A 1 86 ? 11.109 -16.500 -6.875 1.00 85.31 86 LYS A N 1
ATOM 662 C CA . LYS A 1 86 ? 11.338 -15.566 -7.993 1.00 85.31 86 LYS A CA 1
ATOM 663 C C . LYS A 1 86 ? 10.101 -15.429 -8.898 1.00 85.31 86 LYS A C 1
ATOM 665 O O . LYS A 1 86 ? 10.145 -15.811 -10.071 1.00 85.31 86 LYS A O 1
ATOM 670 N N . PRO A 1 87 ? 8.991 -14.877 -8.372 1.00 87.62 87 PRO A N 1
ATOM 671 C CA . PRO A 1 87 ? 7.775 -14.703 -9.152 1.00 87.62 87 PRO A CA 1
ATOM 672 C C . PRO A 1 87 ? 8.038 -13.826 -10.380 1.00 87.62 87 PRO A C 1
ATOM 674 O O . PRO A 1 87 ? 8.828 -12.883 -10.336 1.00 87.62 87 PRO A O 1
ATOM 677 N N . THR A 1 88 ? 7.356 -14.130 -11.482 1.00 86.12 88 THR A N 1
ATOM 678 C CA . THR A 1 88 ? 7.431 -13.346 -12.720 1.00 86.12 88 THR A CA 1
ATOM 679 C C . THR A 1 88 ? 6.182 -12.487 -12.879 1.00 86.12 88 THR A C 1
ATOM 681 O O . THR A 1 88 ? 5.101 -12.833 -12.400 1.00 86.12 88 THR A O 1
ATOM 684 N N . LEU A 1 89 ? 6.335 -11.338 -13.537 1.00 88.00 89 LEU A N 1
ATOM 685 C CA . LEU A 1 89 ? 5.249 -10.396 -13.782 1.00 88.00 89 LEU A CA 1
ATOM 686 C C . LEU A 1 89 ? 5.246 -9.987 -15.254 1.00 88.00 89 LEU A C 1
ATOM 688 O O . LEU A 1 89 ? 6.289 -9.623 -15.801 1.00 88.00 89 LEU A O 1
ATOM 692 N N . ASP A 1 90 ? 4.073 -9.991 -15.885 1.00 84.88 90 ASP A N 1
ATOM 693 C CA . ASP A 1 90 ? 3.935 -9.456 -17.236 1.00 84.88 90 ASP A CA 1
ATOM 694 C C . ASP A 1 90 ? 4.026 -7.924 -17.208 1.00 84.88 90 ASP A C 1
ATOM 696 O O . ASP A 1 90 ? 3.146 -7.235 -16.695 1.00 84.88 90 ASP A O 1
ATOM 700 N N . ARG A 1 91 ? 5.090 -7.382 -17.808 1.00 80.06 91 ARG A N 1
ATOM 701 C CA . ARG A 1 91 ? 5.340 -5.935 -17.881 1.00 80.06 91 ARG A CA 1
ATOM 702 C C . ARG A 1 91 ? 4.307 -5.184 -18.721 1.00 80.06 91 ARG A C 1
ATOM 704 O O . ARG A 1 91 ? 4.197 -3.969 -18.576 1.00 80.06 91 ARG A O 1
ATOM 711 N N . LYS A 1 92 ? 3.578 -5.864 -19.611 1.00 82.56 92 LYS A N 1
ATOM 712 C CA . LYS A 1 92 ? 2.559 -5.238 -20.467 1.00 82.56 92 LYS A CA 1
ATOM 713 C C . LYS A 1 92 ? 1.224 -5.055 -19.751 1.00 82.56 92 LYS A C 1
ATOM 715 O O . LYS A 1 92 ? 0.409 -4.247 -20.192 1.00 82.56 92 LYS A O 1
ATOM 720 N N . ARG A 1 93 ? 0.990 -5.783 -18.655 1.00 85.69 93 ARG A N 1
ATOM 721 C CA . ARG A 1 93 ? -0.275 -5.771 -17.918 1.00 85.69 93 ARG A CA 1
ATOM 722 C C . ARG A 1 93 ? -0.110 -5.070 -16.574 1.00 85.69 93 ARG A C 1
ATOM 724 O O . ARG A 1 93 ? 0.750 -5.428 -15.772 1.00 85.69 93 ARG A O 1
ATOM 731 N N . LYS A 1 94 ? -0.987 -4.100 -16.286 1.00 85.31 94 LYS A N 1
ATOM 732 C CA . LYS A 1 94 ? -1.064 -3.521 -14.938 1.00 85.31 94 LYS A CA 1
ATOM 733 C C . LYS A 1 94 ? -1.518 -4.617 -13.973 1.00 85.31 94 LYS A C 1
ATOM 735 O O . LYS A 1 94 ? -2.619 -5.142 -14.114 1.00 85.31 94 LYS A O 1
ATOM 740 N N . SER A 1 95 ? -0.652 -4.946 -13.025 1.00 89.62 95 SER A N 1
ATOM 741 C CA . SER A 1 95 ? -0.890 -5.970 -12.007 1.00 89.62 95 SER A CA 1
ATOM 742 C C . SER A 1 95 ? -1.013 -5.307 -10.639 1.00 89.62 95 SER A C 1
ATOM 744 O O . SER A 1 95 ? -0.344 -4.303 -10.379 1.00 89.62 95 SER A O 1
ATOM 746 N N . ARG A 1 96 ? -1.862 -5.848 -9.761 1.00 93.12 96 ARG A N 1
ATOM 747 C CA . ARG A 1 96 ? -1.992 -5.371 -8.378 1.00 93.12 96 ARG A CA 1
ATOM 748 C C . ARG A 1 96 ? -0.977 -6.104 -7.513 1.00 93.12 96 ARG A C 1
ATOM 750 O O . ARG A 1 96 ? -1.082 -7.317 -7.358 1.00 93.12 96 ARG A O 1
ATOM 757 N N . ILE A 1 97 ? -0.007 -5.372 -6.974 1.00 94.56 97 ILE A N 1
ATOM 758 C CA . ILE A 1 97 ? 1.071 -5.920 -6.149 1.00 94.56 97 ILE A CA 1
ATOM 759 C C . ILE A 1 97 ? 0.881 -5.409 -4.724 1.00 94.56 97 ILE A C 1
ATOM 761 O O . ILE A 1 97 ? 0.782 -4.206 -4.496 1.00 94.56 97 ILE A O 1
ATOM 765 N N . GLU A 1 98 ? 0.807 -6.319 -3.764 1.00 96.62 98 GLU A N 1
ATOM 766 C CA . GLU A 1 98 ? 0.557 -6.009 -2.359 1.00 96.62 98 GLU A CA 1
ATOM 767 C C . GLU A 1 98 ? 1.581 -6.760 -1.502 1.00 96.62 98 GLU A C 1
ATOM 769 O O . GLU A 1 98 ? 1.650 -7.987 -1.545 1.00 96.62 98 GLU A O 1
ATOM 774 N N . ILE A 1 99 ? 2.396 -6.057 -0.721 1.00 97.00 99 ILE A N 1
ATOM 775 C CA . ILE A 1 99 ? 3.326 -6.702 0.212 1.00 97.00 99 ILE A CA 1
ATOM 776 C C . ILE A 1 99 ? 2.512 -7.256 1.380 1.00 97.00 99 ILE A C 1
ATOM 778 O O . ILE A 1 99 ? 1.672 -6.546 1.931 1.00 97.00 99 ILE A O 1
ATOM 782 N N . VAL A 1 100 ? 2.767 -8.505 1.774 1.00 95.75 100 VAL A N 1
ATOM 783 C CA . VAL A 1 100 ? 2.185 -9.062 3.000 1.00 95.75 100 VAL A CA 1
ATOM 784 C C . VAL A 1 100 ? 3.050 -8.616 4.173 1.00 95.75 100 VAL A C 1
ATOM 786 O O . VAL A 1 100 ? 4.148 -9.142 4.357 1.00 95.75 100 VAL A O 1
ATOM 789 N N . ILE A 1 101 ? 2.567 -7.628 4.926 1.00 95.00 101 ILE A N 1
ATOM 790 C CA . ILE A 1 101 ? 3.276 -7.057 6.075 1.00 95.00 101 ILE A CA 1
ATOM 791 C C . ILE A 1 101 ? 3.078 -7.943 7.298 1.00 95.00 101 ILE A C 1
ATOM 793 O O . ILE A 1 101 ? 4.054 -8.347 7.921 1.00 95.00 101 ILE A O 1
ATOM 797 N N . ASP A 1 102 ? 1.825 -8.286 7.599 1.00 90.50 102 ASP A N 1
ATOM 798 C CA . ASP A 1 102 ? 1.494 -9.072 8.782 1.00 90.50 102 ASP A CA 1
ATOM 799 C C . ASP A 1 102 ? 0.238 -9.931 8.584 1.00 90.50 102 ASP A C 1
ATOM 801 O O . ASP A 1 102 ? -0.533 -9.760 7.631 1.00 90.50 102 ASP A O 1
ATOM 805 N N . ARG A 1 103 ? 0.051 -10.888 9.489 1.00 88.94 103 ARG A N 1
ATOM 806 C CA . ARG A 1 103 ? -1.107 -11.771 9.590 1.00 88.94 103 ARG A CA 1
ATOM 807 C C . ARG A 1 103 ? -1.611 -11.687 11.020 1.00 88.94 103 ARG A C 1
ATOM 809 O O . ARG A 1 103 ? -1.074 -12.358 11.896 1.00 88.94 103 ARG A O 1
ATOM 816 N N . VAL A 1 104 ? -2.628 -10.867 11.232 1.00 86.44 104 VAL A N 1
ATOM 817 C CA . VAL A 1 104 ? -3.175 -10.624 12.565 1.00 86.44 104 VAL A CA 1
ATOM 818 C C . VAL A 1 104 ? -4.439 -11.447 12.757 1.00 86.44 104 VAL A C 1
ATOM 820 O O . VAL A 1 104 ? -5.224 -11.640 11.825 1.00 86.44 104 VAL A O 1
ATOM 823 N N . THR A 1 105 ? -4.616 -11.957 13.967 1.00 84.56 105 THR A N 1
ATOM 824 C CA . THR A 1 105 ? -5.891 -12.517 14.411 1.00 84.56 105 THR A CA 1
ATOM 825 C C . THR A 1 105 ? -6.441 -11.529 15.421 1.00 84.56 105 THR A C 1
ATOM 827 O O . THR A 1 105 ? -5.709 -11.146 16.330 1.00 84.56 105 THR A O 1
ATOM 830 N N . ALA A 1 106 ? -7.674 -11.062 15.230 1.00 74.56 106 ALA A N 1
ATOM 831 C CA . ALA A 1 106 ? -8.329 -10.227 16.228 1.00 74.56 106 ALA A CA 1
ATOM 832 C C . ALA A 1 106 ? -8.574 -11.085 17.48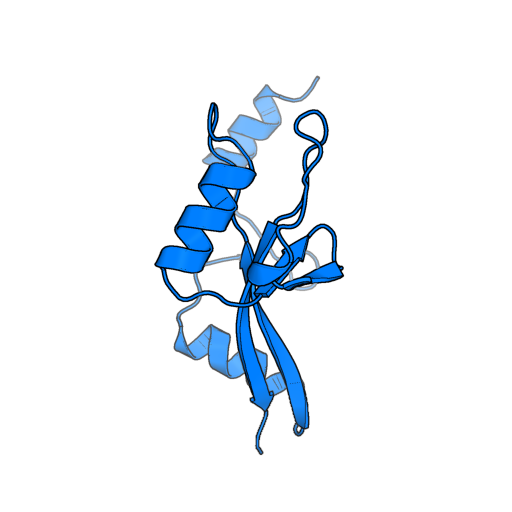0 1.00 74.56 106 ALA A C 1
ATOM 834 O O . ALA A 1 106 ? -9.456 -11.946 17.482 1.00 74.56 106 ALA A O 1
ATOM 835 N N . GLU A 1 107 ? -7.735 -10.919 18.499 1.00 65.12 107 GLU A N 1
ATOM 836 C CA . GLU A 1 107 ? -7.963 -11.495 19.824 1.00 65.12 107 GLU A CA 1
ATOM 837 C C . GLU A 1 107 ? -8.988 -10.622 20.563 1.00 65.12 107 GLU A C 1
ATOM 839 O O . GLU A 1 107 ? -8.980 -9.398 20.412 1.00 65.12 107 GLU A O 1
ATOM 844 N N . ALA A 1 108 ? -9.916 -11.274 21.269 1.00 54.53 108 ALA A N 1
ATOM 845 C CA . ALA A 1 108 ? -10.990 -10.630 22.025 1.00 54.53 108 ALA A CA 1
ATOM 846 C C . ALA A 1 108 ? -10.478 -9.971 23.312 1.00 54.53 108 ALA A C 1
ATOM 848 O O . ALA A 1 108 ? -9.588 -10.573 23.957 1.00 54.53 108 ALA A O 1
#

Secondary structure (DSSP, 8-state):
--HHHHHHHHHHPPPB-TTT-PBP----HHHHHHHHHTT-TT-EEEEEEEE-PPTT--HHHHHHHHHHTT--EEEETTEEEESTT-----TTS---EEEEEEEEE---

Sequence (108 aa):
MYDHFRVLAARLGRMHCPDCSTPVGTQSIDQTVERLLEHGPEARLLLLAPIELRVGQTPEALFAALQAAGHVRVRIDGKTVRLDEKPTLDRKRKSRIEIVIDRVTAEA